Protein AF-A0A938RAJ3-F1 (afdb_monomer_lite)

Foldseek 3Di:
DADVVVRDDFFFDPDPDPVVRVVVRVVVVVVVVVVVPDDDDDDDDDDDDPVVVVVVVVVVVVVVVVVVVPDDPPDPPDPDD

pLDDT: mean 89.42, std 13.3, range [40.03, 98.0]

Radius of gyration: 36.04 Å; chains: 1; bounding box: 68×20×99 Å

Secondary structure (DSSP, 8-state):
-B-TTT--B-----SSSHHHHHHHHHHHHHHHHHHHHSPPPPPPPPPPPHHHHHHHHHHHHHHHHHHHHHSPPS-------

Sequence (81 aa):
MRHPLSGIMVTATEHRFQSQNLKLALERLQKVLIRLNHPKKRRIPTSVSVKAKERRIEERKLLSKKKKLRQSPLFSRNDVD

Structure (mmCIF, N/CA/C/O backbone):
data_AF-A0A938RAJ3-F1
#
_entry.id   AF-A0A938RAJ3-F1
#
loop_
_atom_site.group_PDB
_atom_site.id
_atom_site.type_symbol
_atom_site.label_atom_id
_atom_site.label_alt_id
_atom_site.label_comp_id
_atom_site.label_asym_id
_atom_site.label_entity_id
_atom_site.label_seq_id
_atom_site.pdbx_PDB_ins_code
_atom_site.Cartn_x
_atom_site.Cartn_y
_atom_site.Cartn_z
_atom_site.occupancy
_atom_site.B_iso_or_equiv
_atom_site.auth_seq_id
_atom_site.auth_comp_id
_atom_site.auth_asym_id
_atom_site.auth_atom_id
_atom_site.pdbx_PDB_model_num
ATOM 1 N N . MET A 1 1 ? 15.136 -5.591 -26.697 1.00 82.94 1 MET A N 1
ATOM 2 C CA . MET A 1 1 ? 16.230 -5.789 -25.722 1.00 82.94 1 MET A CA 1
ATOM 3 C C . MET A 1 1 ? 15.691 -6.534 -24.506 1.00 82.94 1 MET A C 1
ATOM 5 O O . MET A 1 1 ? 14.595 -6.213 -24.058 1.00 82.94 1 MET A O 1
ATOM 9 N N . ARG A 1 2 ? 16.423 -7.526 -23.988 1.00 89.31 2 ARG A N 1
ATOM 10 C CA . ARG A 1 2 ? 16.054 -8.298 -22.788 1.00 89.31 2 ARG A CA 1
ATOM 11 C C . ARG A 1 2 ? 17.050 -7.999 -21.672 1.00 89.31 2 ARG A C 1
ATOM 13 O O . ARG A 1 2 ? 18.250 -8.059 -21.914 1.00 89.31 2 ARG A O 1
ATOM 20 N N . HIS A 1 3 ? 16.562 -7.699 -20.474 1.00 89.25 3 HIS A N 1
ATOM 21 C CA . HIS A 1 3 ? 17.397 -7.579 -19.285 1.00 89.25 3 HIS A CA 1
ATOM 22 C C . HIS A 1 3 ? 17.441 -8.940 -18.568 1.00 89.25 3 HIS A C 1
ATOM 24 O O . HIS A 1 3 ? 16.407 -9.378 -18.059 1.00 89.25 3 HIS A O 1
ATOM 30 N N . PRO A 1 4 ? 18.584 -9.651 -18.555 1.00 87.25 4 PRO A N 1
ATOM 31 C CA . PRO A 1 4 ? 18.642 -11.049 -18.126 1.00 87.25 4 PRO A CA 1
ATOM 32 C C . PRO A 1 4 ? 18.312 -11.224 -16.642 1.00 87.25 4 PRO A C 1
ATOM 34 O O . PRO A 1 4 ? 17.550 -12.120 -16.298 1.00 87.25 4 PRO A O 1
ATOM 37 N N . LEU A 1 5 ? 18.813 -10.330 -15.786 1.00 87.50 5 LEU A N 1
ATOM 38 C CA . LEU A 1 5 ? 18.650 -10.435 -14.334 1.00 87.50 5 LEU A CA 1
ATOM 39 C C . LEU A 1 5 ? 17.205 -10.212 -13.876 1.00 87.50 5 LEU A C 1
ATOM 41 O O . LEU A 1 5 ? 16.741 -10.885 -12.965 1.00 87.50 5 LEU A O 1
ATOM 45 N N . SER A 1 6 ? 16.484 -9.275 -14.501 1.00 86.69 6 SER A N 1
ATOM 46 C CA . SER A 1 6 ? 15.086 -8.991 -14.137 1.00 86.69 6 SER A CA 1
ATOM 47 C C . SER A 1 6 ? 14.062 -9.705 -15.021 1.00 86.69 6 SER A C 1
ATOM 49 O O . SER A 1 6 ? 12.867 -9.599 -14.768 1.00 86.69 6 SER A O 1
ATOM 51 N N . GLY A 1 7 ? 14.497 -10.377 -16.091 1.00 92.12 7 GLY A N 1
ATOM 52 C CA . GLY A 1 7 ? 13.616 -11.024 -17.067 1.00 92.12 7 GLY A CA 1
ATOM 53 C C . GLY A 1 7 ? 12.778 -10.067 -17.928 1.00 92.12 7 GLY A C 1
ATOM 54 O O . GLY A 1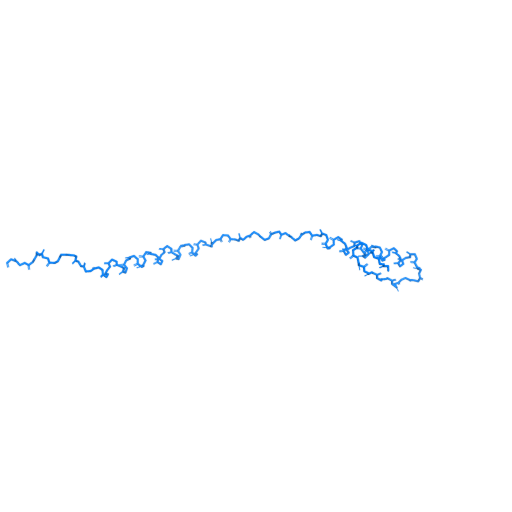 7 ? 11.980 -10.527 -18.740 1.00 92.12 7 GLY A O 1
ATOM 55 N N . ILE A 1 8 ? 12.952 -8.748 -17.794 1.00 93.38 8 ILE A N 1
ATOM 56 C CA . ILE A 1 8 ? 12.129 -7.742 -18.479 1.00 93.38 8 ILE A CA 1
ATOM 57 C C . ILE A 1 8 ? 12.539 -7.634 -19.949 1.00 93.38 8 ILE A C 1
ATOM 59 O O . ILE A 1 8 ? 13.721 -7.492 -20.276 1.00 93.38 8 ILE A O 1
ATOM 63 N N . MET A 1 9 ? 11.550 -7.650 -20.841 1.00 93.50 9 MET A N 1
ATOM 64 C CA . MET A 1 9 ? 11.732 -7.435 -22.273 1.00 93.50 9 MET A CA 1
ATOM 65 C C . MET A 1 9 ? 11.140 -6.087 -22.681 1.00 93.50 9 MET A C 1
ATOM 67 O O . MET A 1 9 ? 10.004 -5.774 -22.341 1.00 93.50 9 MET A O 1
ATOM 71 N N . VAL A 1 10 ? 11.915 -5.292 -23.418 1.00 92.19 10 VAL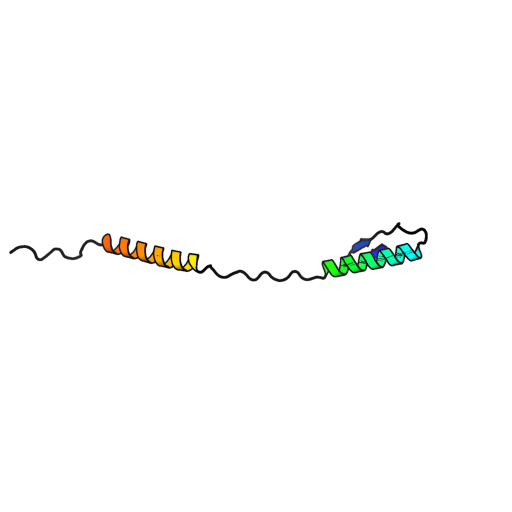 A N 1
ATOM 72 C CA . VAL A 1 10 ? 11.497 -3.982 -23.931 1.00 92.19 10 VAL A CA 1
ATOM 73 C C . VAL A 1 10 ? 11.762 -3.911 -25.428 1.00 92.19 10 VAL A C 1
ATOM 75 O O . VAL A 1 10 ? 12.841 -4.290 -25.897 1.00 92.19 10 VAL A O 1
ATOM 78 N N . THR A 1 11 ? 10.794 -3.397 -26.181 1.00 93.00 11 THR A N 1
ATOM 79 C CA . THR A 1 11 ? 10.888 -3.170 -27.627 1.00 93.00 11 THR A CA 1
ATOM 80 C C . THR A 1 11 ? 10.818 -1.675 -27.954 1.00 93.00 11 THR A C 1
ATOM 82 O O . THR A 1 11 ? 10.180 -0.884 -27.252 1.00 93.00 11 THR A O 1
ATOM 85 N N . ALA A 1 12 ? 11.531 -1.278 -29.008 1.00 94.56 12 ALA A N 1
ATOM 86 C CA . ALA A 1 12 ? 11.550 0.078 -29.548 1.00 94.56 12 ALA A CA 1
ATOM 87 C C . ALA A 1 12 ? 11.767 -0.003 -31.067 1.00 94.56 12 ALA A C 1
ATOM 89 O O . ALA A 1 12 ? 12.769 -0.561 -31.513 1.00 94.56 12 ALA A O 1
ATOM 90 N N . THR A 1 13 ? 10.811 0.511 -31.839 1.00 93.44 13 THR A N 1
ATOM 91 C CA . THR A 1 13 ? 10.769 0.445 -33.316 1.00 93.44 13 THR A CA 1
ATOM 92 C C . THR A 1 13 ? 10.360 1.791 -33.923 1.00 93.44 13 THR A C 1
ATOM 94 O O . THR A 1 13 ? 9.776 1.846 -34.997 1.00 93.44 13 THR A O 1
ATOM 97 N N . GLU A 1 14 ? 10.609 2.881 -33.200 1.00 93.38 14 GLU A N 1
ATOM 98 C CA . GLU A 1 14 ? 10.048 4.208 -33.496 1.00 93.38 14 GLU A CA 1
ATOM 99 C C . GLU A 1 14 ? 10.925 5.021 -34.441 1.00 93.38 14 GLU A C 1
ATOM 101 O O . GLU A 1 14 ? 10.440 5.882 -35.167 1.00 93.38 14 GLU A O 1
ATOM 106 N N . HIS A 1 15 ? 12.222 4.731 -34.460 1.00 95.88 15 HIS A N 1
ATOM 107 C CA . HIS A 1 15 ? 13.188 5.429 -35.287 1.00 95.88 15 HIS A CA 1
ATOM 108 C C . HIS A 1 15 ? 13.690 4.550 -36.426 1.00 95.88 15 HIS A C 1
ATOM 110 O O . HIS A 1 15 ? 13.775 3.326 -36.317 1.00 95.88 15 HIS A O 1
ATOM 116 N N . ARG A 1 16 ? 14.116 5.206 -37.509 1.00 92.94 16 ARG A N 1
ATOM 117 C CA . ARG A 1 16 ? 14.790 4.553 -38.638 1.00 92.94 16 ARG A CA 1
ATOM 118 C C . ARG A 1 16 ? 16.135 3.948 -38.230 1.00 92.94 16 ARG A C 1
ATOM 120 O O . ARG A 1 16 ? 16.520 2.904 -38.745 1.00 92.94 16 ARG A O 1
ATOM 127 N N . PHE A 1 17 ? 16.859 4.609 -37.324 1.00 96.69 17 PHE A N 1
ATOM 128 C CA . PHE A 1 17 ? 18.191 4.183 -36.900 1.00 96.69 17 PHE A CA 1
ATOM 129 C C . PHE A 1 17 ? 18.140 3.291 -35.660 1.00 96.69 17 PHE A C 1
ATOM 131 O O . PHE A 1 17 ? 17.531 3.631 -34.643 1.00 96.69 17 PHE A O 1
ATOM 138 N N . GLN A 1 18 ? 18.864 2.173 -35.715 1.00 94.19 18 GLN A N 1
ATOM 139 C CA . GLN A 1 18 ? 18.951 1.215 -34.614 1.00 94.19 18 GLN A CA 1
ATOM 140 C C . GLN A 1 18 ? 19.526 1.840 -33.336 1.00 94.19 18 GLN A C 1
ATOM 142 O O . GLN A 1 18 ? 19.039 1.545 -32.249 1.00 94.19 18 GLN A O 1
ATOM 147 N N . SER A 1 19 ? 20.523 2.721 -33.449 1.00 95.62 19 SER A N 1
ATOM 148 C CA . SER A 1 19 ? 21.141 3.398 -32.300 1.00 95.62 19 SER A CA 1
ATOM 149 C C . SER A 1 19 ? 20.133 4.235 -31.507 1.00 95.62 19 SER A C 1
ATOM 151 O O . SER A 1 19 ? 20.134 4.210 -30.276 1.00 95.62 19 SER A O 1
ATOM 153 N N . GLN A 1 20 ? 19.218 4.912 -32.204 1.00 96.31 20 GLN A N 1
ATOM 154 C CA . GLN A 1 20 ? 18.136 5.682 -31.587 1.00 96.31 20 GLN A CA 1
ATOM 155 C C . GLN A 1 20 ? 17.121 4.753 -30.908 1.00 96.31 20 GLN A C 1
ATOM 157 O O . GLN A 1 20 ? 16.738 4.990 -29.764 1.00 96.31 20 GLN A O 1
ATOM 162 N N . ASN A 1 21 ? 16.761 3.639 -31.554 1.00 95.81 21 ASN A N 1
ATOM 163 C CA . ASN A 1 21 ? 15.894 2.623 -30.950 1.00 95.81 21 ASN A CA 1
ATOM 164 C C . ASN A 1 21 ? 16.532 1.956 -29.721 1.00 95.81 21 ASN A C 1
ATOM 166 O O . ASN A 1 21 ? 15.837 1.679 -28.746 1.00 95.81 21 ASN A O 1
ATOM 170 N N . LEU A 1 22 ? 17.848 1.727 -29.729 1.00 94.69 22 LEU A N 1
ATOM 171 C CA . LEU A 1 22 ? 18.572 1.184 -28.581 1.00 94.69 22 LEU A CA 1
ATOM 172 C C . LEU A 1 22 ? 18.539 2.162 -27.404 1.00 94.69 22 LEU A C 1
ATOM 174 O O . LEU A 1 22 ? 18.197 1.758 -26.293 1.00 94.69 22 LEU A O 1
ATOM 178 N N . LYS A 1 23 ? 18.826 3.447 -27.655 1.00 96.12 23 LYS A N 1
ATOM 179 C CA . LYS A 1 23 ? 18.726 4.505 -26.640 1.00 96.12 23 LYS A CA 1
ATOM 180 C C . LYS A 1 23 ? 17.324 4.544 -26.024 1.00 96.12 23 LYS A C 1
ATOM 182 O O . LYS A 1 23 ? 17.184 4.490 -24.805 1.00 96.12 23 LYS A O 1
ATOM 187 N N . LEU A 1 24 ? 16.290 4.527 -26.860 1.00 96.88 24 LEU A N 1
ATOM 188 C CA . LEU A 1 24 ? 14.901 4.528 -26.412 1.00 96.88 24 LEU A CA 1
ATOM 189 C C . LEU A 1 24 ? 14.531 3.267 -25.607 1.00 96.88 24 LEU A C 1
ATOM 191 O O . LEU A 1 24 ? 13.844 3.353 -24.586 1.00 96.88 24 LEU A O 1
ATOM 195 N N . ALA A 1 25 ? 14.989 2.086 -26.032 1.00 95.75 25 ALA A N 1
ATOM 196 C CA . ALA A 1 25 ? 14.762 0.836 -25.307 1.00 95.75 25 ALA A CA 1
ATOM 197 C C . ALA A 1 25 ? 15.411 0.855 -23.912 1.00 95.75 25 ALA A C 1
ATOM 199 O O . ALA A 1 25 ? 14.809 0.364 -22.953 1.00 95.75 25 ALA A O 1
ATOM 200 N N . LEU A 1 26 ? 16.603 1.447 -23.786 1.00 95.06 26 LEU A N 1
ATOM 201 C CA . LEU A 1 26 ? 17.292 1.623 -22.506 1.00 95.06 26 LEU A CA 1
ATOM 202 C C . LEU A 1 26 ? 16.538 2.583 -21.580 1.00 95.06 26 LEU A C 1
ATOM 204 O O . LEU A 1 26 ? 16.306 2.247 -20.420 1.00 95.06 26 LEU A O 1
ATOM 208 N N . GLU A 1 27 ? 16.078 3.727 -22.091 1.00 95.94 27 GLU A N 1
ATOM 209 C CA . GLU A 1 27 ? 15.274 4.686 -21.317 1.00 95.94 27 GLU A CA 1
ATOM 210 C C . GLU A 1 27 ? 13.966 4.061 -20.807 1.00 95.94 27 GLU A C 1
ATOM 212 O O . GLU A 1 27 ? 13.561 4.256 -19.658 1.00 95.94 27 GLU A O 1
ATOM 217 N N . ARG A 1 28 ? 13.298 3.261 -21.644 1.00 95.81 28 ARG A N 1
ATOM 218 C CA . ARG A 1 28 ? 12.096 2.508 -21.258 1.00 95.81 28 ARG A CA 1
ATOM 219 C C . ARG A 1 28 ? 12.388 1.481 -20.177 1.00 95.81 28 ARG A C 1
ATOM 221 O O . ARG A 1 28 ? 11.656 1.426 -19.189 1.00 95.81 28 ARG A O 1
ATOM 228 N N . LEU A 1 29 ? 13.452 0.694 -20.340 1.00 95.31 29 LEU A N 1
ATOM 229 C CA . LEU A 1 29 ? 13.863 -0.281 -19.332 1.00 95.31 29 LEU A CA 1
ATOM 230 C C . LEU A 1 29 ? 14.143 0.408 -17.993 1.00 95.31 29 LEU A C 1
ATOM 232 O O . LEU A 1 29 ? 13.651 -0.049 -16.962 1.00 95.31 29 LEU A O 1
ATOM 236 N N . GLN A 1 30 ? 14.867 1.530 -18.012 1.00 95.31 30 GLN A N 1
ATOM 237 C CA . GLN A 1 30 ? 15.163 2.312 -16.815 1.00 95.31 30 GLN A CA 1
ATOM 238 C C . GLN A 1 30 ? 13.876 2.749 -16.099 1.00 95.31 30 GLN A C 1
ATOM 240 O O . GLN A 1 30 ? 13.743 2.540 -14.895 1.00 95.31 30 GLN A O 1
ATOM 245 N N . LYS A 1 31 ? 12.888 3.281 -16.832 1.00 95.62 31 LYS A N 1
ATOM 246 C CA . LYS A 1 31 ? 11.589 3.686 -16.264 1.00 95.62 31 LYS A CA 1
ATOM 247 C C . LYS A 1 31 ? 10.839 2.517 -15.619 1.00 95.62 31 LYS A C 1
ATOM 249 O O . LYS A 1 31 ? 10.272 2.679 -14.538 1.00 95.62 31 LYS A O 1
ATOM 254 N N . VAL A 1 32 ? 10.836 1.347 -16.262 1.00 94.38 32 VAL A N 1
ATOM 255 C CA . VAL A 1 32 ? 10.186 0.143 -15.719 1.00 94.38 32 VAL A CA 1
ATOM 256 C C . VAL A 1 32 ? 10.878 -0.307 -14.433 1.00 94.38 32 VAL A C 1
ATOM 258 O O . VAL A 1 32 ? 10.200 -0.541 -13.434 1.00 94.38 32 VAL A O 1
ATOM 261 N N . LEU A 1 33 ? 12.212 -0.374 -14.426 1.00 94.12 33 LEU A N 1
ATOM 262 C CA . LEU A 1 33 ? 12.982 -0.768 -13.245 1.00 94.12 33 LEU A CA 1
ATOM 263 C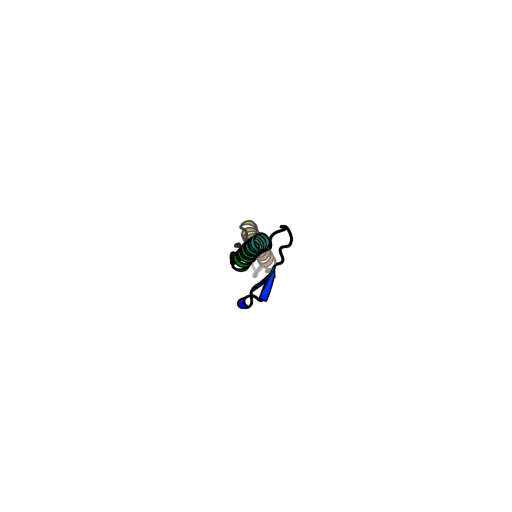 C . LEU A 1 33 ? 12.775 0.202 -12.078 1.00 94.12 33 LEU A C 1
ATOM 265 O O . LEU A 1 33 ? 12.536 -0.246 -10.962 1.00 94.12 33 LEU A O 1
ATOM 269 N N . ILE A 1 34 ? 12.784 1.516 -12.325 1.00 95.56 34 ILE A N 1
ATOM 270 C CA . ILE A 1 34 ? 12.517 2.527 -11.288 1.00 95.56 34 ILE A CA 1
ATOM 271 C C . ILE A 1 34 ? 11.120 2.337 -10.689 1.00 95.56 34 ILE A C 1
ATOM 273 O O . ILE A 1 34 ? 10.960 2.384 -9.471 1.00 95.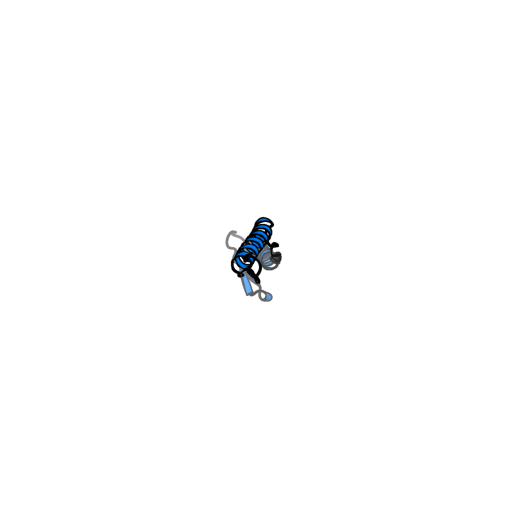56 34 ILE A O 1
ATOM 277 N N . ARG A 1 35 ? 10.107 2.095 -11.529 1.00 93.69 35 ARG A N 1
ATOM 278 C CA . ARG A 1 35 ? 8.733 1.870 -11.067 1.00 93.69 35 ARG A CA 1
ATOM 279 C C . ARG A 1 35 ? 8.617 0.605 -10.216 1.00 93.69 35 ARG A C 1
ATOM 281 O O . ARG A 1 35 ? 7.948 0.643 -9.190 1.00 93.69 35 ARG A O 1
ATOM 288 N N . LEU A 1 36 ? 9.238 -0.495 -10.640 1.00 91.88 36 LEU A N 1
ATOM 289 C CA . LEU A 1 36 ? 9.195 -1.769 -9.915 1.00 91.88 36 LEU A CA 1
ATOM 290 C C . LEU A 1 36 ? 9.982 -1.721 -8.603 1.00 91.88 36 LEU A C 1
ATOM 292 O O . LEU A 1 36 ? 9.546 -2.292 -7.609 1.00 91.88 36 LEU A O 1
ATOM 296 N N . ASN A 1 37 ? 11.103 -1.001 -8.588 1.00 93.50 37 ASN A N 1
ATOM 297 C CA . ASN A 1 37 ? 11.927 -0.828 -7.396 1.00 93.50 37 ASN A CA 1
ATOM 298 C C . ASN A 1 37 ? 11.339 0.183 -6.405 1.00 93.50 37 ASN A C 1
ATOM 300 O O . ASN A 1 37 ? 11.877 0.326 -5.310 1.00 93.50 37 ASN A O 1
ATOM 304 N N . HIS A 1 38 ? 10.263 0.896 -6.754 1.00 94.94 38 HIS A N 1
ATOM 305 C CA . HIS A 1 38 ? 9.631 1.834 -5.838 1.00 94.94 38 HIS A CA 1
ATOM 306 C C . HIS A 1 38 ? 8.870 1.070 -4.740 1.00 94.94 38 HIS A C 1
ATOM 308 O O . HIS A 1 38 ? 7.847 0.438 -5.026 1.00 94.94 38 HIS A O 1
ATOM 314 N N . PRO A 1 39 ? 9.321 1.118 -3.472 1.00 93.62 39 PRO A N 1
ATOM 315 C CA . PRO A 1 39 ? 8.652 0.393 -2.406 1.00 93.62 39 PRO A CA 1
ATOM 316 C C . PRO A 1 39 ? 7.285 1.020 -2.132 1.00 93.62 39 PRO A C 1
ATOM 318 O O . PRO A 1 39 ? 7.147 2.234 -1.968 1.00 93.62 39 PRO A O 1
ATOM 321 N N . LYS A 1 40 ? 6.247 0.188 -2.021 1.00 91.88 40 LYS A N 1
ATOM 322 C CA . LYS A 1 40 ? 4.927 0.668 -1.605 1.00 91.88 40 LYS A CA 1
ATOM 323 C C . LYS A 1 40 ? 5.006 1.181 -0.167 1.00 91.88 40 LYS A C 1
ATOM 325 O O . LYS A 1 40 ? 5.428 0.452 0.731 1.00 91.88 40 LYS A O 1
ATOM 330 N N . LYS A 1 41 ? 4.532 2.409 0.076 1.00 93.25 41 LYS A N 1
ATOM 331 C CA . LYS A 1 41 ? 4.426 2.953 1.438 1.00 93.25 41 LYS A CA 1
ATOM 332 C C . LYS A 1 41 ? 3.584 2.011 2.299 1.00 93.25 41 LYS A C 1
ATOM 334 O O . LYS A 1 41 ? 2.444 1.689 1.952 1.00 93.25 41 LYS A O 1
ATOM 339 N N . ARG A 1 42 ? 4.140 1.581 3.435 1.00 94.44 42 ARG A N 1
ATOM 340 C CA . ARG A 1 42 ? 3.426 0.735 4.395 1.00 94.44 42 ARG A CA 1
ATOM 341 C C . ARG A 1 42 ? 2.147 1.443 4.837 1.00 94.44 42 ARG A C 1
ATOM 343 O O . ARG A 1 42 ? 2.180 2.591 5.279 1.00 94.44 42 ARG A O 1
ATOM 350 N N . ARG A 1 43 ? 1.016 0.740 4.755 1.00 96.12 43 ARG A N 1
ATOM 351 C CA . ARG A 1 43 ? -0.240 1.212 5.341 1.00 96.12 43 ARG A CA 1
ATOM 352 C C . ARG A 1 43 ? -0.124 1.145 6.863 1.00 96.12 43 ARG A C 1
ATOM 354 O O . ARG A 1 43 ? 0.088 0.066 7.413 1.00 96.12 43 ARG A O 1
ATOM 361 N N . ILE A 1 44 ? -0.298 2.282 7.529 1.00 95.38 44 ILE A N 1
ATOM 362 C CA . ILE A 1 44 ? -0.468 2.346 8.983 1.00 95.38 44 ILE A CA 1
ATOM 363 C C . ILE A 1 44 ? -1.980 2.301 9.246 1.00 95.38 44 ILE A C 1
ATOM 365 O O . ILE A 1 44 ? -2.702 3.127 8.680 1.00 95.38 44 ILE A O 1
ATOM 369 N N . PRO A 1 45 ? -2.495 1.318 10.008 1.00 94.25 45 PRO A N 1
ATOM 370 C CA . PRO A 1 45 ? -3.917 1.263 10.314 1.00 94.25 45 PRO A CA 1
ATOM 371 C C . PRO A 1 45 ? -4.321 2.497 11.122 1.00 94.25 45 PRO A C 1
ATOM 373 O O . PRO A 1 45 ? -3.615 2.924 12.033 1.00 94.25 45 PRO A O 1
ATOM 376 N N . THR A 1 46 ? -5.471 3.071 10.788 1.00 95.38 46 THR A N 1
ATOM 377 C CA . THR A 1 46 ? -6.055 4.165 11.562 1.00 95.38 46 THR A CA 1
ATOM 378 C C . THR A 1 46 ? -6.602 3.636 12.882 1.00 95.38 46 THR A C 1
ATOM 380 O O . THR A 1 46 ? -7.239 2.581 12.916 1.00 95.38 46 THR A O 1
ATOM 383 N N . SER A 1 47 ? -6.411 4.392 13.960 1.00 94.88 47 SER A N 1
ATOM 384 C CA . SER A 1 47 ? -7.047 4.116 15.250 1.00 94.88 47 SER A CA 1
ATOM 385 C C . SER A 1 47 ? -8.578 4.141 15.151 1.00 94.88 47 SER A C 1
ATOM 387 O O . SER A 1 47 ? -9.152 4.783 14.271 1.00 94.88 47 SER A O 1
ATOM 389 N N . VAL A 1 48 ? -9.251 3.469 16.090 1.00 95.25 48 VAL A N 1
ATOM 390 C CA . VAL A 1 48 ? -10.720 3.502 16.213 1.00 95.25 48 VAL A CA 1
ATOM 391 C C . VAL A 1 48 ? -11.203 4.948 16.374 1.00 95.25 48 VAL A C 1
ATOM 393 O O . VAL A 1 48 ? -10.644 5.695 17.183 1.00 95.25 48 VAL A O 1
ATOM 396 N N . SER A 1 49 ? -12.254 5.322 15.639 1.00 97.38 49 SER A N 1
ATOM 397 C CA . SER A 1 49 ? -12.812 6.678 15.656 1.00 97.38 49 SER A CA 1
ATOM 398 C C . SER A 1 49 ? -13.366 7.067 17.029 1.00 97.38 49 SER A C 1
ATOM 400 O O . SER A 1 49 ? -13.811 6.219 17.807 1.00 97.38 49 SER A O 1
ATOM 402 N N . VAL A 1 50 ? -13.376 8.371 17.318 1.00 97.25 50 VAL A N 1
ATOM 403 C CA . VAL A 1 50 ? -13.897 8.912 18.585 1.00 97.25 50 VAL A CA 1
ATOM 404 C C . VAL A 1 50 ? -15.367 8.527 18.779 1.00 97.25 50 VAL A C 1
ATOM 406 O O . VAL A 1 50 ? -15.706 7.910 19.786 1.00 97.25 50 VAL A O 1
ATOM 409 N N . LYS A 1 51 ? -16.199 8.724 17.750 1.00 97.12 51 LYS A N 1
ATOM 410 C CA . LYS A 1 51 ? -17.618 8.334 17.749 1.00 97.12 51 LYS A CA 1
ATOM 411 C C . LYS A 1 51 ? -17.840 6.851 18.073 1.00 97.12 51 LYS A C 1
ATOM 413 O O . LYS A 1 51 ? -18.780 6.502 18.781 1.00 97.12 51 LYS A O 1
ATOM 418 N N . ALA A 1 52 ? -16.982 5.956 17.574 1.00 96.81 52 ALA A N 1
ATOM 419 C CA . ALA A 1 52 ? -17.093 4.528 17.875 1.00 96.81 52 ALA A CA 1
ATOM 420 C C . ALA A 1 52 ? -16.728 4.211 19.337 1.00 96.81 52 ALA A C 1
ATOM 422 O O . ALA A 1 52 ? -17.336 3.326 19.942 1.00 96.81 52 ALA A O 1
ATOM 423 N N . LYS A 1 53 ? -15.767 4.939 19.924 1.00 97.62 53 LYS A N 1
ATOM 424 C CA . LYS A 1 53 ? -15.429 4.819 21.352 1.00 97.62 53 LYS A CA 1
ATOM 425 C C . LYS A 1 53 ? -16.573 5.311 22.237 1.00 97.62 53 LYS A C 1
ATOM 427 O O . LYS A 1 53 ? -16.958 4.601 23.162 1.00 97.62 53 LYS A O 1
ATOM 432 N N . GLU A 1 54 ? -17.137 6.474 21.925 1.00 98.00 54 GLU A N 1
ATOM 433 C CA . GLU A 1 54 ? -18.280 7.052 22.645 1.00 98.00 54 GLU A CA 1
ATOM 434 C C . GLU A 1 54 ? -19.489 6.122 22.599 1.00 98.00 54 GLU A C 1
ATOM 436 O O . GLU A 1 54 ? -20.029 5.761 23.642 1.00 98.00 54 GLU A O 1
ATOM 441 N N . ARG A 1 55 ? -19.840 5.627 21.405 1.00 97.69 55 ARG A N 1
ATOM 442 C CA . ARG A 1 55 ? -20.932 4.665 21.229 1.00 97.69 55 ARG A CA 1
ATOM 443 C C . ARG A 1 55 ? -20.754 3.428 22.111 1.00 97.69 55 ARG A C 1
ATOM 445 O O . ARG A 1 55 ? -21.691 3.034 22.797 1.00 97.69 55 ARG A O 1
ATOM 452 N N . ARG A 1 56 ? -19.546 2.855 22.160 1.00 97.56 56 ARG A N 1
ATOM 453 C CA . ARG A 1 56 ? -19.244 1.697 23.017 1.00 97.56 56 ARG A CA 1
ATOM 454 C C . ARG A 1 56 ? -19.438 2.013 24.503 1.00 97.56 56 ARG A C 1
ATOM 456 O O . ARG A 1 56 ? -19.917 1.166 25.257 1.00 97.56 56 ARG A O 1
ATOM 463 N N . ILE A 1 57 ? -19.049 3.212 24.940 1.00 97.69 57 ILE A N 1
ATOM 464 C CA . ILE A 1 57 ? -19.224 3.656 26.329 1.00 97.69 57 ILE A CA 1
ATOM 465 C C . ILE A 1 57 ? -20.712 3.801 26.658 1.00 97.69 57 ILE A C 1
ATOM 467 O O . ILE A 1 57 ? -21.144 3.306 27.701 1.00 97.69 57 ILE A O 1
ATOM 471 N N . GLU A 1 58 ? -21.491 4.428 25.778 1.00 97.88 58 GLU A N 1
ATOM 472 C CA . GLU A 1 58 ? -22.930 4.620 25.973 1.00 97.88 58 GLU A CA 1
ATOM 473 C C . GLU A 1 58 ? -23.693 3.293 25.975 1.00 97.88 58 GLU A C 1
ATOM 475 O O . GLU A 1 58 ? -24.455 3.019 26.904 1.00 97.88 58 GLU A O 1
ATOM 480 N N . GLU A 1 59 ? -23.409 2.397 25.029 1.00 97.88 59 GLU A N 1
ATOM 481 C CA . GLU A 1 59 ? -23.980 1.046 25.002 1.00 97.88 59 GLU A CA 1
ATOM 482 C C . GLU A 1 59 ? -23.668 0.282 26.299 1.00 97.88 59 GLU A C 1
ATOM 484 O O . GLU A 1 59 ? -24.560 -0.308 26.917 1.00 97.88 59 GLU A O 1
ATOM 489 N N . ARG A 1 60 ? -22.420 0.361 26.786 1.00 97.62 60 ARG A N 1
ATOM 490 C CA . ARG A 1 60 ? -22.022 -0.238 28.068 1.00 97.62 60 ARG A CA 1
ATOM 491 C C . ARG A 1 60 ? -22.824 0.335 29.242 1.00 97.62 60 ARG A C 1
ATOM 493 O O . ARG A 1 60 ? -23.242 -0.427 30.118 1.00 97.62 60 ARG A O 1
ATOM 500 N N . LYS A 1 61 ? -23.052 1.654 29.282 1.00 97.38 61 LYS A N 1
ATOM 501 C CA . LYS A 1 61 ? -23.857 2.312 30.329 1.00 97.38 61 LYS A CA 1
ATOM 502 C C . LYS A 1 61 ? -25.313 1.848 30.287 1.00 97.38 61 LYS A C 1
ATOM 504 O O . LYS A 1 61 ? -25.857 1.493 31.332 1.00 97.38 61 LYS A O 1
ATOM 509 N N . LEU A 1 62 ? -25.926 1.808 29.103 1.00 97.19 62 LEU A N 1
ATOM 510 C CA . LEU A 1 62 ? -27.308 1.355 28.916 1.00 97.19 62 LEU A CA 1
ATOM 511 C C . LEU A 1 62 ? -27.493 -0.095 29.376 1.00 97.19 62 LEU A C 1
ATOM 513 O O . LEU A 1 62 ? -28.414 -0.392 30.137 1.00 97.19 62 LEU A O 1
ATOM 517 N N . LEU A 1 63 ? -26.574 -0.987 28.994 1.00 96.94 63 LEU A N 1
ATOM 518 C CA . LEU A 1 63 ? -26.594 -2.385 29.430 1.00 96.94 63 LEU A CA 1
ATOM 519 C C . LEU A 1 63 ? -26.452 -2.519 30.950 1.00 96.94 63 LEU A C 1
A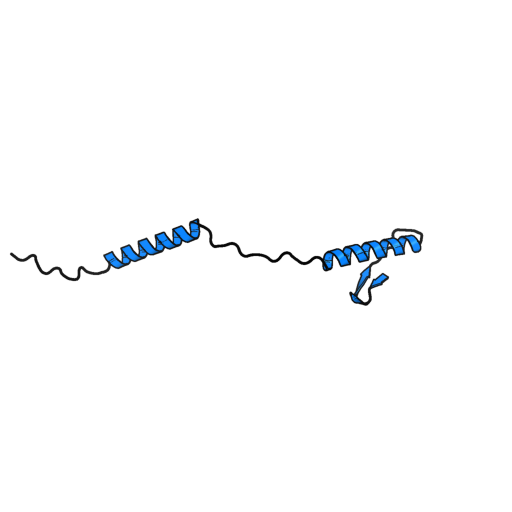TOM 521 O O . LEU A 1 63 ? -27.152 -3.330 31.556 1.00 96.94 63 LEU A O 1
ATOM 525 N N . SER A 1 64 ? -25.578 -1.725 31.573 1.00 95.06 64 SER A N 1
ATOM 526 C CA . SER A 1 64 ? -25.417 -1.704 33.032 1.00 95.06 64 SER A CA 1
ATOM 527 C C . SER A 1 64 ? -26.704 -1.267 33.737 1.00 95.06 64 SER A C 1
ATOM 529 O O . SER A 1 64 ? -27.184 -1.971 34.625 1.00 95.06 64 SER A O 1
ATOM 531 N N . LYS A 1 65 ? -27.332 -0.172 33.283 1.00 95.19 65 LYS A N 1
ATOM 532 C CA . LYS A 1 65 ? -28.627 0.297 33.806 1.00 95.19 65 LYS A CA 1
ATOM 533 C C . LYS A 1 65 ? -29.712 -0.776 33.665 1.00 95.19 65 LYS A C 1
ATOM 535 O O . LYS A 1 65 ? -30.370 -1.106 34.645 1.00 95.19 65 LYS A O 1
ATOM 540 N N . LYS A 1 66 ? -29.831 -1.396 32.484 1.00 95.00 66 LYS A N 1
ATOM 541 C CA . LYS A 1 66 ? -30.778 -2.497 32.234 1.00 95.00 66 LYS A CA 1
ATOM 542 C C . LYS A 1 66 ? -30.533 -3.695 33.156 1.00 95.00 66 LYS A C 1
ATOM 544 O O . LYS A 1 66 ? -31.481 -4.327 33.603 1.00 95.00 66 LYS A O 1
ATOM 549 N N . LYS A 1 67 ? -29.271 -4.035 33.443 1.00 91.75 67 LYS A N 1
ATOM 550 C CA . LYS A 1 67 ? -28.931 -5.109 34.390 1.00 91.75 67 LYS A CA 1
ATOM 551 C C . LYS A 1 67 ? -29.352 -4.762 35.818 1.00 91.75 67 LYS A C 1
ATOM 553 O O . LYS A 1 67 ? -29.951 -5.619 36.449 1.00 91.75 67 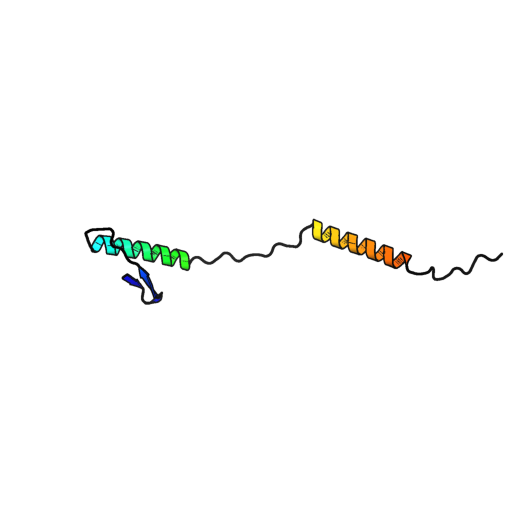LYS A O 1
ATOM 558 N N . LYS A 1 68 ? -29.104 -3.532 36.285 1.00 90.44 68 LYS A N 1
ATOM 559 C CA . LYS A 1 68 ? -29.527 -3.074 37.622 1.00 90.44 68 LYS A CA 1
ATOM 560 C C . LYS A 1 68 ? -31.042 -3.140 37.802 1.00 90.44 68 LYS A C 1
ATOM 562 O O . LYS A 1 68 ? -31.497 -3.700 38.782 1.00 90.44 68 LYS A O 1
ATOM 567 N N . LEU A 1 69 ? -31.808 -2.653 36.824 1.00 89.56 69 LEU A N 1
ATOM 568 C CA . LEU A 1 69 ? -33.277 -2.682 36.869 1.00 89.56 69 LEU A CA 1
ATOM 569 C C . LEU A 1 69 ? -33.865 -4.102 36.859 1.00 89.56 69 LEU A C 1
ATOM 571 O O . LEU A 1 69 ? -34.978 -4.302 37.323 1.00 89.56 69 LEU A O 1
ATOM 575 N N . ARG A 1 70 ? -33.136 -5.084 36.311 1.00 86.12 70 ARG A N 1
ATOM 576 C CA . ARG A 1 70 ? -33.543 -6.498 36.340 1.00 86.12 70 ARG A CA 1
ATOM 577 C C . ARG A 1 70 ? -33.198 -7.206 37.645 1.00 86.12 70 ARG A C 1
ATOM 579 O O . ARG A 1 70 ? -33.692 -8.309 37.852 1.00 86.12 70 ARG A O 1
ATOM 586 N N . GLN A 1 71 ? -32.317 -6.652 38.477 1.00 84.94 71 GLN A N 1
ATOM 587 C CA . GLN A 1 71 ? -32.094 -7.234 39.793 1.00 84.94 71 GLN A CA 1
ATOM 588 C C . GLN A 1 71 ? -33.329 -6.933 40.641 1.00 84.94 71 GLN A C 1
ATOM 590 O O . GLN A 1 71 ? -33.649 -5.764 40.849 1.00 84.94 71 GLN A O 1
ATOM 595 N N . SER A 1 72 ? -34.033 -7.975 41.098 1.00 67.12 72 SER A N 1
ATOM 596 C CA . SER A 1 72 ? -35.063 -7.796 42.124 1.00 67.12 72 SER A CA 1
ATOM 597 C C . SER A 1 72 ? -34.452 -7.068 43.322 1.00 67.12 72 SER A C 1
ATOM 599 O O . SER A 1 72 ? -33.297 -7.353 43.667 1.00 67.12 72 SER A O 1
ATOM 601 N N . PRO A 1 73 ? -35.193 -6.151 43.970 1.00 67.38 73 PRO A N 1
ATOM 602 C CA . PRO A 1 73 ? -34.742 -5.564 45.221 1.00 67.38 73 PRO A CA 1
ATOM 603 C C . PRO A 1 73 ? -34.509 -6.718 46.193 1.00 67.38 73 PRO A C 1
ATOM 605 O O . PRO A 1 73 ? -35.410 -7.515 46.442 1.00 67.38 73 PRO A O 1
ATOM 608 N N . LEU A 1 74 ? -33.279 -6.860 46.690 1.00 63.22 74 LEU A N 1
ATOM 609 C CA . LEU A 1 74 ? -32.924 -8.006 47.525 1.00 63.22 74 LEU A CA 1
ATOM 610 C C . LEU A 1 74 ? -33.692 -8.040 48.855 1.00 63.22 74 LEU A C 1
ATOM 612 O O . LEU A 1 74 ? -33.644 -9.066 49.515 1.00 63.22 74 LEU A O 1
ATOM 616 N N . PHE A 1 75 ? -34.440 -6.998 49.227 1.00 59.97 75 PHE A N 1
ATOM 617 C CA . PHE A 1 75 ? -35.287 -6.980 50.418 1.00 59.97 75 PHE A CA 1
ATOM 618 C C . PHE A 1 75 ? -36.483 -6.028 50.229 1.00 59.97 75 PHE A C 1
ATOM 620 O O . PHE A 1 75 ? -36.320 -4.814 50.276 1.00 59.97 75 PHE A O 1
ATOM 627 N N . SER A 1 76 ? -37.688 -6.580 50.069 1.00 51.53 76 SER A N 1
ATOM 628 C CA . SER A 1 76 ? -38.954 -5.946 50.476 1.00 51.53 76 SER A CA 1
ATOM 629 C C . SER A 1 76 ? -39.449 -6.623 51.764 1.00 51.53 76 SER A C 1
ATOM 631 O O . SER A 1 76 ? -40.531 -7.204 51.809 1.00 51.53 76 SER A O 1
ATOM 633 N N . ARG A 1 77 ? -38.603 -6.661 52.801 1.00 52.94 77 ARG A N 1
ATOM 634 C CA . ARG A 1 77 ? -39.058 -6.878 54.181 1.00 52.94 77 ARG A CA 1
ATOM 635 C C . ARG A 1 77 ? -38.865 -5.542 54.868 1.00 52.94 77 ARG A C 1
ATOM 637 O O . ARG A 1 77 ? -37.709 -5.164 55.019 1.00 52.94 77 ARG A O 1
ATOM 644 N N . ASN A 1 78 ? -39.959 -4.837 55.130 1.00 53.09 78 ASN A N 1
ATOM 645 C CA . ASN A 1 78 ? -40.161 -3.770 56.121 1.00 53.09 78 ASN A CA 1
ATOM 646 C C . ASN A 1 78 ? -41.293 -2.871 55.603 1.00 53.09 78 ASN A C 1
ATOM 648 O O . ASN A 1 78 ? -41.032 -1.745 55.223 1.00 53.09 78 ASN A O 1
ATOM 652 N N . ASP A 1 79 ? -42.507 -3.417 55.518 1.00 53.22 79 ASP A N 1
ATOM 653 C CA . ASP A 1 79 ? -43.766 -2.667 55.369 1.00 53.22 79 ASP A CA 1
ATOM 654 C C . ASP A 1 79 ? -44.897 -3.581 55.881 1.00 53.22 79 ASP A C 1
ATOM 656 O O . ASP A 1 79 ? -45.713 -4.083 55.113 1.00 53.22 79 ASP A O 1
ATOM 660 N N . VAL A 1 80 ? -44.865 -3.912 57.175 1.00 49.44 80 VAL A N 1
ATOM 661 C CA . VAL A 1 80 ? -46.038 -4.387 57.926 1.00 49.44 80 VAL A CA 1
ATOM 662 C C . VAL A 1 80 ? -45.903 -3.792 59.326 1.00 49.44 80 VAL A C 1
ATOM 664 O O . VAL A 1 80 ? -45.208 -4.357 60.172 1.00 49.44 80 VAL A O 1
ATOM 667 N N . ASP A 1 81 ? -46.478 -2.600 59.486 1.00 40.03 81 ASP A N 1
ATOM 668 C CA . ASP A 1 81 ? -47.018 -2.131 60.768 1.00 40.03 81 ASP A CA 1
ATOM 669 C C . ASP A 1 81 ? -48.222 -3.001 61.171 1.00 40.03 81 ASP A C 1
ATOM 671 O O . ASP A 1 81 ? -48.965 -3.442 60.257 1.00 40.03 81 ASP A O 1
#